Protein AF-A0AAW9R002-F1 (afdb_monomer_lite)

Foldseek 3Di:
DDPDPDPPDDPPDDPVVVVVVVVVDDPVVDDCVPPDDCDPVVVVPDDDPPPPPPDDDDDDDDDPVVLVVLVVVCPPPDSVVVVVVVVVVVVVVVVVVVD

pLDDT: mean 81.01, std 13.45, range [34.88, 96.38]

Secondary structure (DSSP, 8-state):
----------TTS-HHHHHHHHTTS-GGG---TTS----HHHHHH--------SS--------HHHHHHHHHHTTTS-HHHHHHHHHHHHHHHHHHHT-

Structure (mmCIF, N/CA/C/O backbone):
data_AF-A0AAW9R002-F1
#
_entry.id   AF-A0AAW9R002-F1
#
loop_
_atom_site.group_PDB
_atom_site.id
_atom_site.type_symbol
_atom_site.label_atom_id
_atom_site.label_alt_id
_atom_site.label_comp_id
_atom_site.label_asym_id
_atom_site.label_entity_id
_atom_site.label_seq_id
_atom_site.pdbx_PDB_ins_code
_atom_site.Cartn_x
_atom_site.Cartn_y
_atom_site.Cartn_z
_atom_site.occupancy
_atom_site.B_iso_or_equiv
_atom_site.auth_seq_id
_atom_site.auth_comp_id
_atom_site.auth_asym_id
_atom_site.auth_atom_id
_atom_site.pdbx_PDB_model_num
ATOM 1 N N . MET A 1 1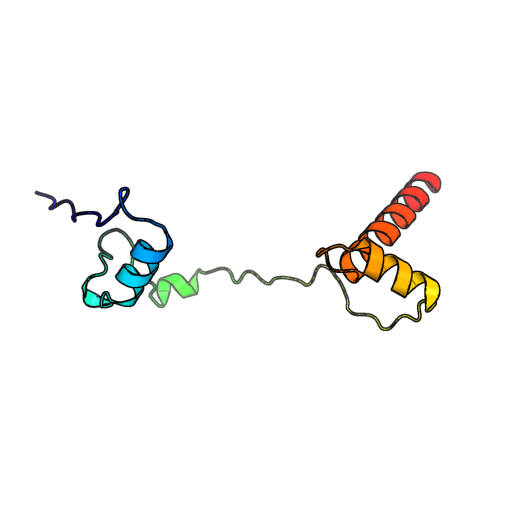 ? -3.542 -20.048 -49.870 1.00 34.88 1 MET A N 1
ATOM 2 C CA . MET A 1 1 ? -2.425 -20.821 -49.294 1.00 34.88 1 MET A CA 1
ATOM 3 C C . MET A 1 1 ? -1.819 -19.918 -48.245 1.00 34.88 1 MET A C 1
ATOM 5 O O . MET A 1 1 ? -1.287 -18.889 -48.623 1.00 34.88 1 MET A O 1
ATOM 9 N N . SER A 1 2 ? -2.048 -20.197 -46.966 1.00 36.31 2 SER A N 1
ATOM 10 C CA . SER A 1 2 ? -1.562 -19.351 -45.873 1.00 36.31 2 SER A CA 1
ATOM 11 C C . SER A 1 2 ? -0.405 -20.096 -45.226 1.00 36.31 2 SER A C 1
ATOM 13 O O . SER A 1 2 ? -0.623 -21.159 -44.646 1.00 36.31 2 SER A O 1
ATOM 15 N N . GLU A 1 3 ? 0.814 -19.598 -45.412 1.00 42.34 3 GLU A N 1
ATOM 16 C CA . GLU A 1 3 ? 2.001 -20.097 -44.721 1.00 42.34 3 GLU A CA 1
ATOM 17 C C . GLU A 1 3 ? 1.822 -19.840 -43.224 1.00 42.34 3 GLU A C 1
ATOM 19 O O . GLU A 1 3 ? 1.788 -18.704 -42.760 1.00 42.34 3 GLU A O 1
ATOM 24 N N . THR A 1 4 ? 1.607 -20.913 -42.469 1.00 45.69 4 THR A N 1
ATOM 25 C CA . THR A 1 4 ? 1.557 -20.875 -41.009 1.00 45.69 4 THR A CA 1
ATOM 26 C C . THR A 1 4 ? 2.976 -20.611 -40.510 1.00 45.69 4 THR A C 1
ATOM 28 O O . THR A 1 4 ? 3.810 -21.513 -40.573 1.00 45.69 4 THR A O 1
ATOM 31 N N . GLY A 1 5 ? 3.255 -19.387 -40.053 1.00 52.09 5 GLY A N 1
ATOM 32 C CA . GLY A 1 5 ? 4.525 -19.024 -39.424 1.00 52.09 5 GLY A CA 1
ATOM 33 C C . GLY A 1 5 ? 4.895 -20.016 -38.319 1.00 52.09 5 GLY A C 1
ATOM 34 O O . GLY A 1 5 ? 4.068 -20.386 -37.476 1.00 52.09 5 GLY A O 1
ATOM 35 N N . GLU A 1 6 ? 6.128 -20.519 -38.358 1.00 53.47 6 GLU A N 1
ATOM 36 C CA . GLU A 1 6 ? 6.650 -21.452 -37.364 1.00 53.47 6 GLU A CA 1
ATOM 37 C C . GLU A 1 6 ? 6.708 -20.764 -35.996 1.00 53.47 6 GLU A C 1
ATOM 39 O O . GLU A 1 6 ? 7.663 -20.053 -35.690 1.00 53.47 6 GLU A O 1
ATOM 44 N N . ARG A 1 7 ? 5.713 -20.991 -35.130 1.00 58.28 7 ARG A N 1
ATOM 45 C CA . ARG A 1 7 ? 5.781 -20.525 -33.737 1.00 58.28 7 ARG A CA 1
ATOM 46 C C . ARG A 1 7 ? 7.005 -21.147 -33.059 1.00 58.28 7 ARG A C 1
ATOM 48 O O . ARG A 1 7 ? 6.980 -22.325 -32.698 1.00 58.28 7 ARG A O 1
ATOM 55 N N . LYS A 1 8 ? 8.065 -20.359 -32.850 1.00 62.91 8 LYS A N 1
ATOM 56 C CA . LYS A 1 8 ? 9.309 -20.754 -32.161 1.00 62.91 8 LYS A CA 1
ATOM 57 C C . LYS A 1 8 ? 9.105 -20.832 -30.643 1.00 62.91 8 LYS A C 1
ATOM 59 O O . LYS A 1 8 ? 9.767 -20.157 -29.861 1.00 62.91 8 LYS A O 1
ATOM 64 N N . PHE A 1 9 ? 8.153 -21.654 -30.210 1.00 64.56 9 PHE A N 1
ATOM 65 C CA . PHE A 1 9 ? 7.998 -22.013 -28.807 1.00 64.56 9 PHE A CA 1
ATOM 66 C C . PHE A 1 9 ? 8.943 -23.176 -28.491 1.00 64.56 9 PHE A C 1
ATOM 68 O O . PHE A 1 9 ? 8.909 -24.193 -29.177 1.00 64.56 9 PHE A O 1
ATOM 75 N N . PHE A 1 10 ? 9.782 -23.028 -27.462 1.00 72.19 10 PHE A N 1
ATOM 76 C CA . PHE A 1 10 ? 10.790 -24.022 -27.072 1.00 72.19 10 PHE A CA 1
ATOM 77 C C . PHE A 1 10 ? 10.404 -24.713 -25.752 1.00 72.19 10 PHE A C 1
ATOM 79 O O . PHE A 1 10 ? 10.923 -24.341 -24.698 1.00 72.19 10 PHE A O 1
ATOM 86 N N . PRO A 1 11 ? 9.437 -25.6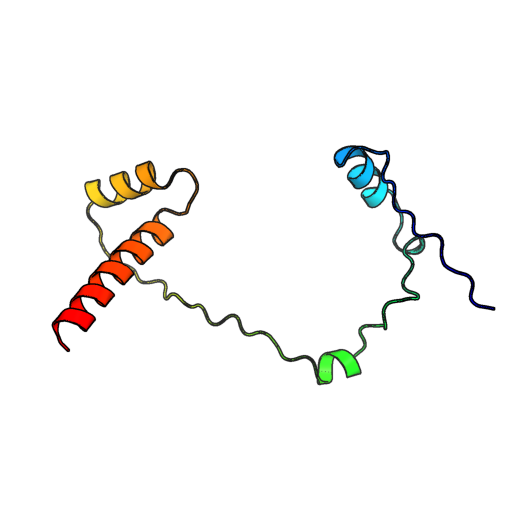48 -25.758 1.00 74.12 11 PRO A N 1
ATOM 87 C CA . PRO A 1 11 ? 8.870 -26.248 -24.548 1.00 74.12 11 PRO A CA 1
ATOM 88 C C . PRO A 1 11 ? 9.854 -27.118 -23.751 1.00 74.12 11 PRO A C 1
ATOM 90 O O . PRO A 1 11 ? 9.587 -27.391 -22.584 1.00 74.12 11 PRO A O 1
ATOM 93 N N . ASP A 1 12 ? 10.968 -27.516 -24.355 1.00 83.25 12 ASP A N 1
ATOM 94 C CA . ASP A 1 12 ? 11.998 -28.417 -23.837 1.00 83.25 12 ASP A CA 1
ATOM 95 C C . ASP A 1 12 ? 13.158 -27.710 -23.107 1.00 83.25 12 ASP A C 1
ATOM 97 O O . ASP A 1 12 ? 13.894 -28.360 -22.371 1.00 83.25 12 ASP A O 1
ATOM 101 N N . MET A 1 13 ? 13.300 -26.387 -23.244 1.00 82.75 13 MET A N 1
ATOM 102 C CA . MET A 1 13 ? 14.345 -25.606 -22.559 1.00 82.75 13 MET A CA 1
ATOM 103 C C . MET A 1 13 ? 13.910 -25.093 -21.179 1.00 82.75 13 MET A C 1
ATOM 105 O O . MET A 1 13 ? 12.720 -24.838 -20.954 1.00 82.75 13 MET A O 1
ATOM 109 N N . SER A 1 14 ?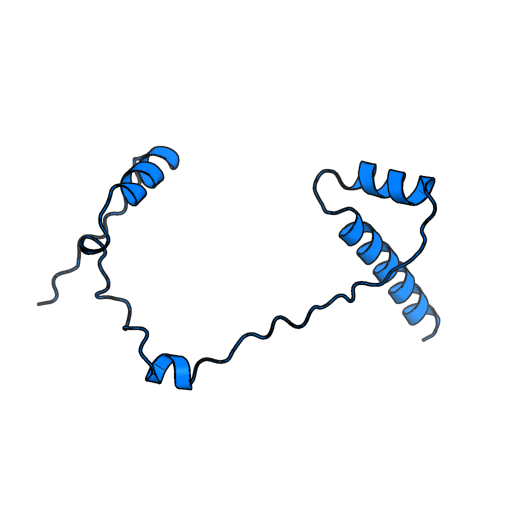 14.869 -24.856 -20.276 1.00 87.19 14 SER A N 1
ATOM 110 C CA . SER A 1 14 ? 14.616 -24.157 -19.005 1.00 87.19 14 SER A CA 1
ATOM 111 C C . SER A 1 14 ? 14.242 -22.681 -19.228 1.00 87.19 14 SER A C 1
ATOM 113 O O . SER A 1 14 ? 14.491 -22.116 -20.295 1.00 87.19 14 SER A O 1
ATOM 115 N N . LEU A 1 15 ? 13.617 -22.035 -18.234 1.00 84.81 15 LEU A N 1
ATOM 116 C CA . LEU A 1 15 ? 13.183 -20.634 -18.352 1.00 84.81 15 LEU A CA 1
ATOM 117 C C . LEU A 1 15 ? 14.366 -19.685 -18.619 1.00 84.81 15 LEU A C 1
ATOM 119 O O . LEU A 1 15 ? 14.257 -18.803 -19.471 1.00 84.81 15 LEU A O 1
ATOM 123 N N . ASP A 1 16 ? 15.499 -19.916 -17.953 1.00 87.69 16 ASP A N 1
ATOM 124 C CA . ASP A 1 16 ? 16.709 -19.097 -18.084 1.00 87.69 16 ASP A CA 1
ATOM 125 C C . ASP A 1 16 ? 17.330 -19.218 -19.483 1.00 87.69 16 ASP A C 1
ATOM 127 O O . ASP A 1 16 ? 17.723 -18.222 -20.097 1.00 87.69 16 ASP A O 1
ATOM 131 N N . GLU A 1 17 ? 17.367 -20.434 -20.034 1.00 85.81 17 GLU A N 1
ATOM 132 C CA . GLU A 1 17 ? 17.855 -20.688 -21.393 1.00 85.81 17 GLU A CA 1
ATOM 133 C C . GLU A 1 17 ? 16.944 -20.056 -22.448 1.00 85.81 17 GLU A C 1
ATOM 135 O O . GLU A 1 17 ? 17.437 -19.445 -23.401 1.00 85.81 17 GLU A O 1
ATOM 140 N N . ARG A 1 18 ? 15.618 -20.127 -22.256 1.00 85.75 18 ARG A N 1
ATOM 141 C CA . ARG A 1 18 ? 14.652 -19.433 -23.123 1.00 85.75 18 ARG A CA 1
ATOM 142 C C . ARG A 1 18 ? 14.877 -17.927 -23.088 1.00 85.75 18 ARG A C 1
ATOM 144 O O . ARG A 1 18 ? 14.948 -17.314 -24.147 1.00 85.75 18 ARG A O 1
ATOM 151 N N . GLN A 1 19 ? 15.021 -17.338 -21.900 1.00 85.25 19 GLN A N 1
ATOM 152 C CA . GLN A 1 19 ? 15.232 -15.898 -21.752 1.00 85.25 19 GLN A CA 1
ATOM 153 C C . GLN A 1 19 ? 16.526 -15.447 -22.436 1.00 85.25 19 GLN A C 1
ATOM 155 O O . GLN A 1 19 ? 16.517 -14.469 -23.181 1.00 85.25 19 GLN A O 1
ATOM 160 N N . LYS A 1 20 ? 17.626 -16.183 -22.245 1.00 87.00 20 LYS A N 1
ATOM 161 C CA . LYS A 1 20 ? 18.904 -15.890 -22.905 1.00 87.00 20 LYS A CA 1
ATOM 162 C C . LYS A 1 20 ? 18.796 -15.960 -24.429 1.00 87.00 20 LYS A C 1
ATOM 164 O O . LYS A 1 20 ? 19.419 -15.156 -25.113 1.00 87.00 20 LYS A O 1
ATOM 169 N N . LYS A 1 21 ? 18.002 -16.898 -24.953 1.00 83.75 21 LYS A N 1
ATOM 170 C CA . LYS A 1 21 ? 17.757 -17.031 -26.391 1.00 83.75 21 LYS A CA 1
ATOM 171 C C . LYS A 1 21 ? 16.909 -15.885 -26.944 1.00 83.75 21 LYS A C 1
ATOM 173 O O . LYS A 1 21 ? 17.287 -15.323 -27.960 1.00 83.75 21 LYS A O 1
ATOM 178 N N . PHE A 1 22 ? 15.831 -15.503 -26.257 1.00 82.94 22 PHE A N 1
ATOM 179 C CA . PHE A 1 22 ? 15.009 -14.348 -26.642 1.00 82.94 22 PHE A CA 1
ATOM 180 C C . PHE A 1 22 ? 15.812 -13.045 -26.665 1.00 82.94 22 PHE A C 1
ATOM 182 O O . PHE A 1 22 ? 15.666 -12.262 -27.588 1.00 82.94 22 PHE A O 1
ATOM 189 N N . LEU A 1 23 ? 16.698 -12.833 -25.688 1.00 84.44 23 LEU A N 1
ATOM 190 C CA . LEU A 1 23 ? 17.562 -11.646 -25.637 1.00 84.44 23 LEU A CA 1
ATOM 191 C C . LEU A 1 23 ? 18.626 -11.601 -26.746 1.00 84.44 23 LEU A C 1
ATOM 193 O O . LEU A 1 23 ? 19.214 -10.548 -26.969 1.00 84.44 23 LEU A O 1
ATOM 197 N N . ALA A 1 24 ? 18.924 -12.739 -27.374 1.00 86.12 24 ALA A N 1
ATOM 198 C CA . ALA A 1 24 ? 19.918 -12.849 -28.438 1.00 86.12 24 ALA A CA 1
ATOM 199 C C . ALA A 1 24 ? 19.306 -12.819 -29.849 1.00 86.12 24 ALA A C 1
ATOM 201 O O . ALA A 1 24 ? 20.059 -12.693 -30.812 1.00 86.12 24 ALA A O 1
ATOM 202 N N . MET A 1 25 ? 17.982 -12.966 -29.967 1.00 81.69 25 MET A N 1
ATOM 203 C CA . MET A 1 25 ? 17.253 -12.816 -31.230 1.00 81.69 25 MET A CA 1
ATOM 204 C C . MET A 1 25 ? 17.139 -11.338 -31.599 1.00 81.69 25 MET A C 1
ATOM 206 O O . MET A 1 25 ? 17.073 -10.481 -30.715 1.00 81.69 25 MET A O 1
ATOM 210 N N . SER A 1 26 ? 17.125 -11.046 -32.897 1.00 81.44 26 SER A N 1
ATOM 211 C CA . SER A 1 26 ? 16.900 -9.687 -33.388 1.00 81.44 26 SER A CA 1
ATOM 212 C C . SER A 1 26 ? 15.408 -9.412 -33.594 1.00 81.44 26 SER A C 1
ATOM 214 O O . SER A 1 26 ? 14.604 -10.336 -33.735 1.00 81.44 26 SER A O 1
ATOM 216 N N . ASP A 1 27 ? 15.020 -8.135 -33.605 1.00 76.56 27 ASP A N 1
ATOM 217 C CA . ASP A 1 27 ? 13.613 -7.744 -33.760 1.00 76.56 27 ASP A CA 1
ATOM 218 C C . ASP A 1 27 ? 13.034 -8.213 -35.110 1.00 76.56 27 ASP A C 1
ATOM 220 O O . ASP A 1 27 ? 11.848 -8.523 -35.198 1.00 76.56 27 ASP A O 1
ATOM 224 N N . GLU A 1 28 ? 13.865 -8.348 -36.150 1.00 79.81 28 GLU A N 1
ATOM 225 C CA . GLU A 1 28 ? 13.459 -8.825 -37.479 1.00 79.81 28 GLU A CA 1
ATOM 226 C C . GLU A 1 28 ? 13.050 -10.306 -37.506 1.00 79.81 28 GLU A C 1
ATOM 228 O O . GLU A 1 28 ? 12.346 -10.729 -38.421 1.00 79.81 28 GLU A O 1
ATOM 233 N N . GLU A 1 29 ? 13.472 -11.099 -36.517 1.00 79.44 29 GLU A N 1
ATOM 234 C CA . GLU A 1 29 ? 13.062 -12.501 -36.370 1.00 79.44 29 GLU A CA 1
ATOM 235 C C . GLU A 1 29 ? 11.680 -12.640 -35.700 1.00 79.44 29 GLU A C 1
ATOM 237 O O . GLU A 1 29 ? 11.150 -13.751 -35.595 1.00 79.44 29 GLU A O 1
ATOM 242 N N . SER A 1 30 ? 11.083 -11.530 -35.249 1.00 79.75 30 SER A N 1
ATOM 243 C CA . SER A 1 30 ? 9.755 -11.512 -34.634 1.00 79.75 30 SER A CA 1
ATOM 244 C C . SER A 1 30 ? 8.650 -11.540 -35.692 1.00 79.75 30 SER A C 1
ATOM 246 O O . SER A 1 30 ? 8.572 -10.687 -36.575 1.00 79.75 30 SER A O 1
ATOM 248 N N . ASP A 1 31 ? 7.760 -12.523 -35.584 1.00 82.31 31 ASP A N 1
ATOM 249 C CA . ASP A 1 31 ? 6.565 -12.628 -36.420 1.00 82.31 31 ASP A CA 1
ATOM 250 C C . ASP A 1 31 ? 5.461 -11.704 -35.882 1.00 82.31 31 ASP A C 1
ATOM 252 O O . ASP A 1 31 ? 4.988 -11.885 -34.761 1.00 82.31 31 ASP A O 1
ATOM 256 N N . TYR A 1 32 ? 5.063 -10.716 -36.688 1.00 79.12 32 TYR A N 1
ATOM 257 C CA . TYR A 1 32 ? 3.967 -9.781 -36.398 1.00 79.12 32 TYR A CA 1
ATOM 258 C C . TYR A 1 32 ? 2.736 -10.020 -37.285 1.00 79.12 32 TYR A C 1
ATOM 260 O O . TYR A 1 32 ? 1.829 -9.191 -37.319 1.00 79.12 32 TYR A O 1
ATOM 268 N N . SER A 1 33 ? 2.694 -11.118 -38.049 1.00 84.00 33 SER A N 1
ATOM 269 C CA . SER A 1 33 ? 1.631 -11.372 -39.032 1.00 84.00 33 SER A CA 1
ATOM 270 C C . SER A 1 33 ? 0.229 -11.502 -38.421 1.00 84.00 33 SER A C 1
ATOM 272 O O . SER A 1 33 ? -0.768 -11.289 -39.113 1.00 84.00 33 SER A O 1
ATOM 274 N N . ASP A 1 34 ? 0.140 -11.821 -37.131 1.00 83.75 34 ASP A N 1
ATOM 275 C CA . ASP A 1 34 ? -1.097 -11.988 -36.372 1.00 83.75 34 ASP A CA 1
ATOM 276 C C . ASP A 1 34 ? -1.523 -10.741 -35.577 1.00 83.75 34 ASP A C 1
ATOM 278 O O . ASP A 1 34 ? -2.636 -10.713 -35.042 1.00 83.75 34 ASP A O 1
ATOM 282 N N . ILE A 1 35 ? -0.685 -9.700 -35.512 1.00 82.88 35 ILE A N 1
ATOM 283 C CA . ILE A 1 35 ? -0.933 -8.499 -34.707 1.00 82.88 35 ILE A CA 1
ATOM 284 C C . ILE A 1 35 ? -1.020 -7.268 -35.625 1.00 82.88 35 ILE A C 1
ATOM 286 O O . ILE A 1 35 ? -0.071 -6.965 -36.346 1.00 82.88 35 ILE A O 1
ATOM 290 N N . PRO A 1 36 ? -2.131 -6.507 -35.604 1.00 82.12 36 PRO A N 1
ATOM 291 C CA . PRO A 1 36 ? -2.240 -5.287 -36.397 1.00 82.12 36 PRO A CA 1
ATOM 292 C C . PRO A 1 36 ? -1.248 -4.207 -35.917 1.00 82.12 36 PRO A C 1
ATOM 294 O O . PRO A 1 36 ? -0.982 -4.112 -34.714 1.00 82.12 36 PRO A O 1
ATOM 297 N N . PRO A 1 37 ? -0.726 -3.357 -36.823 1.00 81.88 37 PRO A N 1
ATOM 298 C CA . PRO A 1 37 ? 0.180 -2.271 -36.459 1.00 81.88 37 PRO A CA 1
ATOM 299 C C . PRO A 1 37 ? -0.510 -1.244 -35.548 1.00 81.88 37 PRO A C 1
ATOM 301 O O . PRO A 1 37 ? -1.690 -0.937 -35.707 1.00 81.88 37 PRO A O 1
ATOM 304 N N . LEU A 1 38 ? 0.245 -0.696 -34.593 1.00 86.62 38 LEU A N 1
ATOM 305 C CA . LEU A 1 38 ? -0.219 0.350 -33.677 1.00 86.62 38 LEU A CA 1
ATOM 306 C C . LEU A 1 38 ? -0.011 1.731 -34.314 1.00 86.62 38 LEU A C 1
ATOM 308 O O . LEU A 1 38 ? 0.998 2.387 -34.062 1.00 86.62 38 LEU A O 1
ATOM 312 N N . ASP A 1 39 ? -0.942 2.144 -35.170 1.00 86.38 39 ASP A N 1
ATOM 313 C CA . ASP A 1 39 ? -0.902 3.424 -35.884 1.00 86.38 39 ASP A CA 1
ATOM 314 C C . ASP A 1 39 ? -1.644 4.564 -35.152 1.00 86.38 39 ASP A C 1
ATOM 316 O O . ASP A 1 39 ? -2.225 4.394 -34.076 1.00 86.38 39 ASP A O 1
ATOM 320 N N . ASP A 1 40 ? -1.624 5.766 -35.729 1.00 84.06 40 ASP A N 1
ATOM 321 C CA . ASP A 1 40 ? -2.275 6.942 -35.137 1.00 84.06 40 ASP A CA 1
ATOM 322 C C . ASP A 1 40 ? -3.802 6.767 -34.991 1.00 84.06 40 ASP A C 1
ATOM 324 O O . ASP A 1 40 ? -4.405 7.277 -34.042 1.00 84.06 40 ASP A O 1
ATOM 328 N N . GLU A 1 41 ? -4.442 6.017 -35.897 1.00 84.69 41 GLU A N 1
ATOM 329 C CA . GLU A 1 41 ? -5.875 5.690 -35.842 1.00 84.69 41 GLU A CA 1
ATOM 330 C C . GLU A 1 41 ? -6.200 4.761 -34.658 1.00 84.69 41 GLU A C 1
ATOM 332 O O . GLU A 1 41 ? -7.220 4.959 -33.982 1.00 84.69 41 GLU A O 1
ATOM 337 N N . PHE A 1 42 ? -5.313 3.811 -34.332 1.00 83.44 42 PHE A N 1
ATOM 338 C CA . PHE A 1 42 ? -5.402 3.005 -33.113 1.00 83.44 42 PHE A CA 1
ATOM 339 C C . PHE A 1 42 ? -5.387 3.894 -31.861 1.00 83.44 42 PHE A C 1
ATOM 341 O O . PHE A 1 42 ? -6.263 3.777 -30.994 1.00 83.44 42 PHE A O 1
ATOM 348 N N . PHE A 1 43 ? -4.440 4.834 -31.772 1.00 82.62 43 PHE A N 1
ATOM 349 C CA . PHE A 1 43 ? -4.311 5.708 -30.601 1.00 82.62 43 PHE A CA 1
ATOM 350 C C . PHE A 1 43 ? -5.427 6.755 -30.487 1.00 82.62 43 PHE A C 1
ATOM 352 O O . PHE A 1 43 ? -5.782 7.141 -29.372 1.00 82.62 43 PHE A O 1
ATOM 359 N N . LYS A 1 44 ? -6.049 7.162 -31.598 1.00 85.06 44 LYS A N 1
ATOM 360 C CA . LYS A 1 44 ? -7.181 8.107 -31.622 1.00 85.06 44 LYS A CA 1
ATOM 361 C C . LYS A 1 44 ? -8.396 7.614 -30.833 1.00 85.06 44 LYS A C 1
ATOM 363 O O . LYS A 1 44 ? -9.104 8.416 -30.225 1.00 85.06 44 LYS A O 1
ATOM 368 N N . ASN A 1 45 ? -8.627 6.302 -30.825 1.00 81.12 45 ASN A N 1
ATOM 369 C CA . ASN A 1 45 ? -9.735 5.666 -30.106 1.00 81.12 45 ASN A CA 1
ATOM 370 C C . ASN A 1 45 ? -9.298 5.000 -28.791 1.00 81.12 45 ASN A C 1
ATOM 372 O O . ASN A 1 45 ? -10.141 4.508 -28.031 1.00 81.12 45 ASN A O 1
ATOM 376 N N . ALA A 1 46 ? -7.994 4.981 -28.503 1.00 78.06 46 ALA A N 1
ATOM 377 C CA . ALA A 1 46 ? -7.463 4.393 -27.287 1.00 78.06 46 ALA A CA 1
ATOM 378 C C . ALA A 1 46 ? -7.951 5.179 -26.064 1.00 78.06 46 ALA A C 1
ATOM 380 O O . ALA A 1 46 ? -7.743 6.385 -25.929 1.00 78.06 46 ALA A O 1
ATOM 381 N N . ARG A 1 47 ? -8.607 4.484 -25.129 1.00 75.44 47 ARG A N 1
ATOM 382 C CA . ARG A 1 47 ? -9.029 5.093 -23.865 1.00 75.44 47 ARG A CA 1
ATOM 383 C C . ARG A 1 47 ? -7.855 5.079 -22.889 1.00 75.44 47 ARG A C 1
ATOM 385 O O . ARG A 1 47 ? -7.460 3.993 -22.459 1.00 75.44 47 ARG A O 1
ATOM 392 N N . PRO A 1 48 ? -7.317 6.241 -22.478 1.00 69.94 48 PRO A N 1
ATOM 393 C CA . PRO A 1 48 ? -6.271 6.268 -21.474 1.00 69.94 48 PRO A CA 1
ATOM 394 C C . PRO A 1 48 ? -6.832 5.734 -20.156 1.00 69.94 48 PRO A C 1
ATOM 396 O O . PRO A 1 48 ? -7.762 6.299 -19.573 1.00 69.94 48 PRO A O 1
ATOM 399 N N . VAL A 1 49 ? -6.249 4.645 -19.661 1.00 73.81 49 VAL A N 1
ATOM 400 C CA . VAL A 1 49 ? -6.541 4.144 -18.319 1.00 73.81 49 VAL A CA 1
ATOM 401 C C . VAL A 1 49 ? -5.874 5.092 -17.326 1.00 73.81 49 VAL A C 1
ATOM 403 O O . VAL A 1 49 ? -4.723 4.905 -16.933 1.00 73.81 49 VAL A O 1
ATOM 406 N N . LYS A 1 50 ? -6.592 6.138 -16.905 1.00 60.81 50 LYS A N 1
ATOM 407 C CA . LYS A 1 50 ? -6.189 6.917 -15.732 1.00 60.81 50 LYS A CA 1
ATOM 408 C C . LYS A 1 50 ? -6.265 5.992 -14.524 1.00 60.81 50 LYS A C 1
ATOM 410 O O . LYS A 1 50 ? -7.347 5.686 -14.028 1.00 60.81 50 LYS A O 1
ATOM 415 N N . ARG A 1 51 ? -5.109 5.543 -14.034 1.00 56.88 51 ARG A N 1
ATOM 416 C CA . ARG A 1 51 ? -5.011 4.975 -12.689 1.00 56.88 51 ARG A CA 1
ATOM 417 C C . ARG A 1 51 ? -5.256 6.112 -11.704 1.00 56.88 51 ARG A C 1
ATOM 419 O O . ARG A 1 51 ? -4.317 6.776 -11.285 1.00 56.88 51 ARG A O 1
ATOM 426 N N . THR A 1 52 ? -6.516 6.365 -11.362 1.00 59.06 52 THR A N 1
ATOM 427 C CA . THR A 1 52 ? -6.829 7.220 -10.217 1.00 59.06 52 THR A CA 1
ATOM 428 C C . THR A 1 52 ? -6.184 6.575 -8.990 1.00 59.06 52 THR A C 1
ATOM 430 O O . THR A 1 52 ? -6.467 5.399 -8.723 1.00 59.06 52 THR A O 1
ATOM 433 N N . PRO A 1 53 ? -5.296 7.275 -8.260 1.00 58.94 53 PRO A N 1
ATOM 434 C CA . PRO A 1 53 ? -4.746 6.742 -7.027 1.00 58.94 53 PRO A CA 1
ATOM 435 C C . PRO A 1 53 ? -5.916 6.439 -6.092 1.00 58.94 53 PRO A C 1
ATOM 437 O O . PRO A 1 53 ? -6.659 7.332 -5.703 1.00 58.94 53 PRO A O 1
ATOM 440 N N . ARG A 1 54 ? -6.121 5.166 -5.741 1.00 72.88 54 ARG A N 1
ATOM 441 C CA . ARG A 1 54 ? -7.174 4.761 -4.788 1.00 72.88 54 ARG A CA 1
ATOM 442 C C . ARG A 1 54 ? -6.824 5.128 -3.338 1.00 72.88 54 ARG A C 1
ATOM 444 O O . ARG A 1 54 ? -7.534 4.727 -2.419 1.00 72.88 54 ARG A O 1
ATOM 451 N N . THR A 1 55 ? -5.692 5.792 -3.138 1.00 75.81 55 THR A N 1
ATOM 452 C CA . THR A 1 55 ? -5.082 6.107 -1.850 1.00 75.81 55 THR A CA 1
ATOM 453 C C . THR A 1 55 ? -4.412 7.468 -1.950 1.00 75.81 55 THR A C 1
ATOM 455 O O . THR A 1 55 ? -3.655 7.704 -2.893 1.00 75.81 55 THR A O 1
ATOM 458 N N . GLU A 1 56 ? -4.651 8.324 -0.966 1.00 83.38 56 GLU A N 1
ATOM 459 C CA . GLU A 1 56 ? -3.985 9.618 -0.838 1.00 83.38 56 GLU A CA 1
ATOM 460 C C . GLU A 1 56 ? -2.769 9.496 0.086 1.00 83.38 56 GLU A C 1
ATOM 462 O O . GLU A 1 56 ? -2.815 8.806 1.108 1.00 83.38 56 GLU A O 1
ATOM 467 N N . GLN A 1 57 ? -1.662 10.147 -0.280 1.00 84.38 57 GLN A N 1
ATOM 468 C CA . GLN A 1 57 ? -0.469 10.203 0.559 1.00 84.38 57 GLN A CA 1
ATOM 469 C C . GLN A 1 57 ? -0.608 11.359 1.547 1.00 84.38 57 GLN A C 1
ATOM 471 O O . GLN A 1 57 ? -0.415 12.519 1.194 1.00 84.38 57 GLN A O 1
ATOM 476 N N . ILE A 1 58 ? -0.919 11.025 2.795 1.00 87.06 58 ILE A N 1
ATOM 477 C CA . ILE A 1 58 ? -1.029 11.991 3.889 1.00 87.06 58 ILE A CA 1
ATOM 478 C C . ILE A 1 58 ? 0.123 11.821 4.884 1.00 87.06 58 ILE A C 1
ATOM 480 O O . ILE A 1 58 ? 0.597 10.711 5.133 1.00 87.06 58 ILE A O 1
ATOM 484 N N . GLY A 1 59 ? 0.582 12.931 5.464 1.00 88.94 59 GLY A N 1
ATOM 485 C CA . GLY A 1 59 ? 1.558 12.924 6.551 1.00 88.94 59 GLY A CA 1
ATOM 486 C C . GLY A 1 59 ? 0.860 12.767 7.899 1.00 88.94 59 GLY A C 1
ATOM 487 O O . GLY A 1 59 ? 0.347 13.744 8.434 1.00 88.94 59 GLY A O 1
ATOM 488 N N . ILE A 1 60 ? 0.845 11.555 8.455 1.00 90.06 60 ILE A N 1
ATOM 489 C CA . ILE A 1 60 ? 0.314 11.274 9.79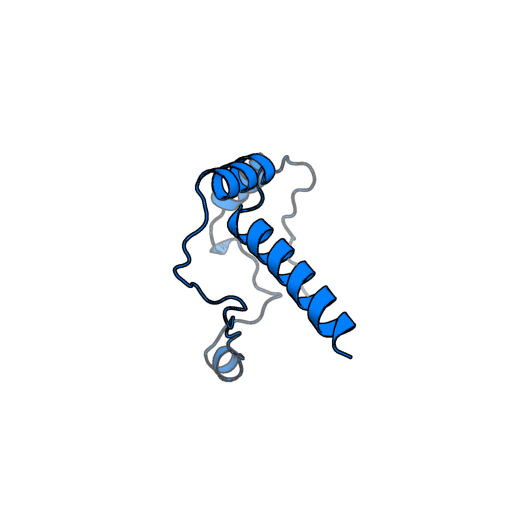9 1.00 90.06 60 ILE A CA 1
ATOM 490 C C . ILE A 1 60 ? 1.441 10.881 10.753 1.00 90.06 60 ILE A C 1
ATOM 492 O O . ILE A 1 60 ? 2.414 10.244 10.348 1.00 90.06 60 ILE A O 1
ATOM 496 N N . ARG A 1 61 ? 1.310 11.250 12.031 1.00 92.31 61 ARG A N 1
ATOM 497 C CA . ARG A 1 61 ? 2.203 10.765 13.089 1.00 92.31 61 ARG A CA 1
ATOM 498 C C . ARG A 1 61 ? 1.633 9.473 13.661 1.00 92.31 61 ARG A C 1
ATOM 500 O O . ARG A 1 61 ? 0.461 9.424 14.013 1.00 92.31 61 ARG A O 1
ATOM 507 N N . ILE A 1 62 ? 2.471 8.447 13.732 1.00 92.62 62 ILE A N 1
ATOM 508 C CA . ILE A 1 62 ? 2.161 7.146 14.325 1.00 92.62 62 ILE A CA 1
ATOM 509 C C . ILE A 1 62 ? 3.246 6.872 15.363 1.00 92.62 62 ILE A C 1
ATOM 511 O O . ILE A 1 62 ? 4.417 7.156 15.097 1.00 92.62 62 ILE A O 1
ATOM 515 N N . ASP A 1 63 ? 2.866 6.324 16.515 1.00 96.31 63 ASP A N 1
ATOM 516 C CA . ASP A 1 63 ? 3.817 5.931 17.552 1.00 96.31 63 ASP A CA 1
ATOM 517 C C . ASP A 1 63 ? 4.887 4.971 17.030 1.00 96.31 63 ASP A C 1
ATOM 519 O O . ASP A 1 63 ? 4.618 4.054 16.244 1.00 96.31 63 ASP A O 1
ATOM 523 N N . THR A 1 64 ? 6.112 5.161 17.524 1.00 95.81 64 THR A N 1
ATOM 524 C CA . THR A 1 64 ? 7.284 4.379 17.116 1.00 95.81 64 THR A CA 1
ATOM 525 C C . THR A 1 64 ? 7.079 2.882 17.355 1.00 95.81 64 THR A C 1
ATOM 527 O O . THR A 1 64 ? 7.418 2.061 16.507 1.00 95.81 64 THR A O 1
ATOM 530 N N . GLU A 1 65 ? 6.474 2.498 18.477 1.00 96.38 65 GLU A N 1
ATOM 531 C CA . GLU A 1 65 ? 6.225 1.085 18.780 1.00 96.38 65 GLU A CA 1
ATOM 532 C C . GLU A 1 65 ? 5.237 0.449 17.792 1.00 96.38 65 GLU A C 1
ATOM 534 O O . GLU A 1 65 ? 5.454 -0.668 17.308 1.00 96.38 65 GLU A O 1
ATOM 539 N N . VAL A 1 66 ? 4.188 1.190 17.433 1.00 94.88 66 VAL A N 1
ATOM 540 C CA . VAL A 1 66 ? 3.150 0.739 16.504 1.00 94.88 66 VAL A CA 1
ATOM 541 C C . VAL A 1 66 ? 3.739 0.550 15.109 1.00 94.88 66 VAL A C 1
ATOM 543 O O . VAL A 1 66 ? 3.553 -0.506 14.499 1.00 94.88 66 VAL A O 1
ATOM 546 N N . ILE A 1 67 ? 4.499 1.526 14.600 1.00 93.38 67 ILE A N 1
ATOM 547 C CA . ILE A 1 67 ? 5.096 1.413 13.263 1.00 93.38 67 ILE A CA 1
ATOM 548 C C . ILE A 1 67 ? 6.107 0.263 13.188 1.00 93.38 67 ILE A C 1
ATOM 550 O O . ILE A 1 67 ? 6.122 -0.477 12.202 1.00 93.38 67 ILE A O 1
ATOM 554 N N . GLU A 1 68 ? 6.901 0.051 14.239 1.00 94.69 68 GLU A N 1
ATOM 555 C CA . GLU A 1 68 ? 7.846 -1.064 14.313 1.00 94.69 68 GLU A CA 1
ATOM 556 C C . GLU A 1 68 ? 7.134 -2.420 14.365 1.00 94.69 68 GLU A C 1
ATOM 558 O O . GLU A 1 68 ? 7.564 -3.377 13.715 1.00 94.69 68 GLU A O 1
ATOM 563 N N . TRP A 1 69 ? 5.997 -2.509 15.058 1.00 94.81 69 TRP A N 1
ATOM 564 C CA . TRP A 1 69 ? 5.162 -3.706 15.027 1.00 94.81 69 TRP A CA 1
ATOM 565 C C . TRP A 1 69 ? 4.675 -4.022 13.605 1.00 94.81 69 TRP A C 1
ATOM 567 O O . TRP A 1 69 ? 4.847 -5.152 13.136 1.00 94.81 69 TRP A O 1
ATOM 577 N N . PHE A 1 70 ? 4.147 -3.030 12.876 1.00 94.25 70 PHE A N 1
ATOM 578 C CA . PHE A 1 70 ? 3.675 -3.220 11.498 1.00 94.25 70 PHE A CA 1
ATOM 579 C C . PHE A 1 70 ? 4.808 -3.605 10.540 1.00 94.25 70 PHE A C 1
ATOM 581 O O . PHE A 1 70 ? 4.622 -4.504 9.716 1.00 94.25 70 PHE A O 1
ATOM 588 N N . LYS A 1 71 ? 5.992 -2.990 10.668 1.00 92.50 71 LYS A N 1
ATOM 589 C CA . LYS A 1 71 ? 7.184 -3.348 9.880 1.00 92.50 71 LYS A CA 1
ATOM 590 C C . LYS A 1 71 ? 7.593 -4.805 10.089 1.00 92.50 71 LYS A C 1
ATOM 592 O O . LYS A 1 71 ? 7.791 -5.525 9.112 1.00 92.50 71 LYS A O 1
ATOM 597 N N . ARG A 1 72 ? 7.653 -5.273 11.341 1.00 93.19 72 ARG A N 1
ATOM 598 C CA . ARG A 1 72 ? 7.970 -6.680 11.653 1.00 93.19 72 ARG A CA 1
ATOM 599 C C . ARG A 1 72 ? 6.893 -7.641 11.144 1.00 93.19 72 ARG A C 1
ATOM 601 O O . ARG A 1 72 ? 7.203 -8.727 10.654 1.00 93.19 72 ARG A O 1
ATOM 608 N N . ARG A 1 73 ? 5.619 -7.252 11.242 1.00 92.31 73 ARG A N 1
ATOM 609 C CA . ARG A 1 73 ? 4.466 -8.077 10.844 1.00 92.31 73 ARG A CA 1
ATOM 610 C C . ARG A 1 73 ? 4.337 -8.250 9.328 1.00 92.31 73 ARG A C 1
ATOM 612 O O . ARG A 1 73 ? 3.793 -9.266 8.889 1.00 92.31 73 ARG A O 1
ATOM 619 N N . ALA A 1 74 ? 4.821 -7.278 8.561 1.00 88.06 74 ALA A N 1
ATOM 620 C CA . ALA A 1 74 ? 4.623 -7.142 7.123 1.00 88.06 74 ALA A CA 1
ATOM 621 C C . ALA A 1 74 ? 5.225 -8.281 6.270 1.00 88.06 74 ALA A C 1
ATOM 623 O O . ALA A 1 74 ? 4.648 -8.607 5.236 1.00 88.06 74 ALA A O 1
ATOM 624 N N . ARG A 1 75 ? 6.335 -8.917 6.690 1.00 81.94 75 ARG A N 1
ATOM 625 C CA . ARG A 1 75 ? 6.976 -10.092 6.035 1.00 81.94 75 ARG A CA 1
ATOM 626 C C . ARG A 1 75 ? 7.043 -10.042 4.486 1.00 81.94 75 ARG A C 1
ATOM 628 O O . ARG A 1 75 ? 6.926 -11.075 3.837 1.00 81.94 75 ARG A O 1
ATOM 635 N N . GLY A 1 76 ? 7.193 -8.856 3.887 1.00 70.94 76 GLY A N 1
ATOM 636 C CA . GLY A 1 76 ? 7.254 -8.656 2.426 1.00 70.94 76 GLY A CA 1
ATOM 637 C C . GLY A 1 76 ? 6.031 -7.971 1.796 1.00 70.94 76 GLY A C 1
ATOM 638 O O . GLY A 1 76 ? 6.132 -7.429 0.700 1.00 70.94 76 GLY A O 1
ATOM 639 N N . ARG A 1 77 ? 4.893 -7.897 2.496 1.00 72.25 77 ARG A N 1
ATOM 640 C CA . ARG A 1 77 ? 3.784 -6.988 2.158 1.00 72.25 77 ARG A CA 1
ATOM 641 C C . ARG A 1 77 ? 4.125 -5.610 2.732 1.00 72.25 77 ARG A C 1
ATOM 643 O O . ARG A 1 77 ? 4.536 -5.535 3.881 1.00 72.25 77 ARG A O 1
ATOM 650 N N . GLY A 1 78 ? 4.001 -4.517 1.980 1.00 87.25 78 GLY A N 1
ATOM 651 C CA . GLY A 1 78 ? 4.358 -3.184 2.491 1.00 87.25 78 GLY A CA 1
ATOM 652 C C . GLY A 1 78 ? 3.614 -2.842 3.793 1.00 87.25 78 GLY A C 1
ATOM 653 O O . GLY A 1 78 ? 2.393 -2.987 3.861 1.00 87.25 78 GLY A O 1
ATOM 654 N N . TYR A 1 79 ? 4.323 -2.379 4.830 1.00 91.75 79 TYR A N 1
ATOM 655 C CA . TYR A 1 79 ? 3.714 -2.086 6.141 1.00 91.75 79 TYR A CA 1
ATOM 656 C C . TYR A 1 79 ? 2.612 -1.016 6.052 1.00 91.75 79 TYR A C 1
ATOM 658 O O . TYR A 1 79 ? 1.623 -1.090 6.775 1.00 91.75 79 TYR A O 1
ATOM 666 N N . GLN A 1 80 ? 2.727 -0.073 5.111 1.00 89.56 80 GLN A N 1
ATOM 667 C CA . GLN A 1 80 ? 1.695 0.929 4.822 1.00 89.56 80 GLN A CA 1
ATOM 668 C C . GLN A 1 80 ? 0.382 0.296 4.339 1.00 89.56 80 GLN A C 1
ATOM 670 O O . GLN A 1 80 ? -0.697 0.733 4.731 1.00 89.56 80 GLN A O 1
ATOM 675 N N . THR A 1 81 ? 0.458 -0.761 3.522 1.00 89.50 81 THR A N 1
ATOM 676 C CA . THR A 1 81 ? -0.725 -1.500 3.061 1.00 89.50 81 THR A CA 1
ATOM 677 C C . THR A 1 81 ? -1.436 -2.157 4.237 1.00 89.50 81 THR A C 1
ATOM 679 O O . THR A 1 81 ? -2.654 -2.063 4.342 1.00 89.50 81 THR A O 1
ATOM 682 N N . LEU A 1 82 ? -0.669 -2.753 5.155 1.00 91.25 82 LEU A N 1
ATOM 683 C CA . LEU A 1 82 ? -1.221 -3.401 6.342 1.00 91.25 82 LEU A CA 1
ATOM 684 C C . LEU A 1 82 ? -1.888 -2.390 7.290 1.00 91.25 82 LEU A C 1
ATOM 686 O O . LEU A 1 82 ? -2.972 -2.663 7.797 1.00 91.25 82 LEU A O 1
ATOM 690 N N . ILE A 1 83 ? -1.286 -1.211 7.478 1.00 92.81 83 ILE A N 1
ATOM 691 C CA . ILE A 1 83 ? -1.892 -0.108 8.243 1.00 92.81 83 ILE A CA 1
ATOM 692 C C . ILE A 1 83 ? -3.232 0.300 7.621 1.00 92.81 83 ILE A C 1
ATOM 694 O O . ILE A 1 83 ? -4.242 0.390 8.316 1.00 92.81 83 ILE A O 1
ATOM 698 N N . ASN A 1 84 ? -3.266 0.498 6.304 1.00 91.81 84 ASN A N 1
ATOM 699 C CA . ASN A 1 84 ? -4.482 0.888 5.597 1.00 91.81 84 ASN A CA 1
ATOM 700 C C . ASN A 1 84 ? -5.596 -0.173 5.702 1.00 91.81 84 ASN A C 1
ATOM 702 O O . ASN A 1 84 ? -6.763 0.175 5.869 1.00 91.81 84 ASN A O 1
ATOM 706 N N . ASP A 1 85 ? -5.261 -1.463 5.652 1.00 91.31 85 ASP A N 1
ATOM 707 C CA . ASP A 1 85 ? -6.244 -2.544 5.805 1.00 91.31 85 ASP A CA 1
ATOM 708 C C . ASP A 1 85 ? -6.859 -2.581 7.215 1.00 91.31 85 ASP A C 1
ATOM 710 O O . ASP A 1 85 ? -8.069 -2.790 7.358 1.00 91.31 85 ASP A O 1
ATOM 714 N N . VAL A 1 86 ? -6.060 -2.308 8.253 1.00 92.38 86 VAL A N 1
ATOM 715 C CA . VAL A 1 86 ? -6.555 -2.171 9.633 1.00 92.38 86 VAL A CA 1
ATOM 716 C C . VAL A 1 86 ? -7.507 -0.981 9.750 1.00 92.38 86 VAL A C 1
ATOM 718 O O . VAL A 1 86 ? -8.626 -1.147 10.236 1.00 92.38 86 VAL A O 1
ATOM 721 N N . LEU A 1 87 ? -7.117 0.191 9.239 1.00 92.31 87 LEU A N 1
ATOM 722 C CA . LEU A 1 87 ? -7.960 1.392 9.265 1.00 92.31 87 LEU A CA 1
ATOM 723 C C . LEU A 1 87 ? -9.287 1.175 8.526 1.00 92.31 87 LEU A C 1
ATOM 725 O O . LEU A 1 87 ? -10.346 1.523 9.040 1.00 92.31 87 LEU A O 1
ATOM 729 N N . ARG A 1 88 ? -9.259 0.531 7.353 1.00 91.62 88 ARG A N 1
ATOM 730 C CA . ARG A 1 88 ? -10.476 0.177 6.601 1.00 91.62 88 ARG A CA 1
ATOM 731 C C . ARG A 1 88 ? -11.409 -0.735 7.381 1.00 91.62 88 ARG A C 1
ATOM 733 O O . ARG A 1 88 ? -12.624 -0.587 7.281 1.00 91.62 88 ARG A O 1
ATOM 740 N N . THR A 1 89 ? -10.851 -1.708 8.093 1.00 93.00 89 THR A N 1
ATOM 741 C CA . THR A 1 89 ? -11.636 -2.657 8.889 1.00 93.00 89 THR A CA 1
ATOM 742 C C . THR A 1 89 ? -12.300 -1.939 10.060 1.00 93.00 89 THR A C 1
ATOM 744 O O . THR A 1 89 ? -13.499 -2.098 10.264 1.00 93.00 89 THR A O 1
ATOM 747 N N . TYR A 1 90 ? -11.554 -1.075 10.754 1.00 94.44 90 TYR A N 1
ATOM 748 C CA . TYR A 1 90 ? -12.083 -0.246 11.837 1.00 94.44 90 TYR A CA 1
ATOM 749 C C . TYR A 1 90 ? -13.225 0.664 11.365 1.00 94.44 90 TYR A C 1
ATOM 751 O O . TYR A 1 90 ? -14.315 0.630 11.930 1.00 94.44 90 TYR A O 1
ATOM 759 N N . VAL A 1 91 ? -13.005 1.421 10.283 1.00 94.00 91 VAL A N 1
ATOM 760 C CA . VAL A 1 91 ? -14.013 2.337 9.724 1.00 94.00 91 VAL A CA 1
ATOM 761 C C . VAL A 1 91 ? -15.275 1.585 9.305 1.00 94.00 91 VAL A C 1
ATOM 763 O O . VAL A 1 91 ? -16.377 2.034 9.596 1.00 94.00 91 VAL A O 1
ATOM 766 N N . ARG A 1 92 ? -15.134 0.423 8.656 1.00 92.06 92 ARG A N 1
ATOM 767 C CA . ARG A 1 92 ? -16.277 -0.392 8.226 1.00 92.06 92 ARG A CA 1
ATOM 768 C C . ARG A 1 92 ? -17.139 -0.839 9.402 1.00 92.06 92 ARG A C 1
ATOM 770 O O . ARG A 1 92 ? -18.346 -0.646 9.352 1.00 92.06 92 ARG A O 1
ATOM 777 N N . HIS A 1 93 ? -16.515 -1.381 10.447 1.00 92.62 93 HIS A N 1
ATOM 778 C CA . HIS A 1 93 ? -17.236 -1.793 11.649 1.00 92.62 93 HIS A CA 1
ATOM 779 C C . HIS A 1 93 ? -17.951 -0.619 12.324 1.00 92.62 93 HIS A C 1
ATOM 781 O O . HIS A 1 93 ? -19.062 -0.793 12.811 1.00 92.62 93 HIS A O 1
ATOM 787 N N . HIS A 1 94 ? -17.350 0.575 12.318 1.00 93.19 94 HIS A N 1
ATOM 788 C CA . HIS A 1 94 ? -17.983 1.762 12.892 1.00 93.19 94 HIS A CA 1
ATOM 789 C C . HIS A 1 94 ? -19.199 2.222 12.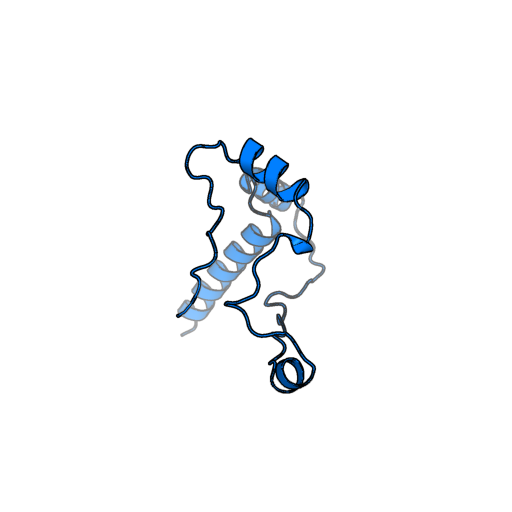077 1.00 93.19 94 HIS A C 1
ATOM 791 O O . HIS A 1 94 ? -20.271 2.429 12.636 1.00 93.19 94 HIS A O 1
ATOM 797 N N . ILE A 1 95 ? -19.074 2.282 10.747 1.00 90.94 95 ILE A N 1
ATOM 798 C CA . ILE A 1 95 ? -20.185 2.647 9.852 1.00 90.94 95 ILE A CA 1
ATOM 799 C C . ILE A 1 95 ? -21.345 1.650 9.967 1.00 90.94 95 ILE A C 1
ATOM 801 O O . ILE A 1 95 ? -22.505 2.041 9.889 1.00 90.94 95 ILE A O 1
ATOM 805 N N . GLU A 1 96 ? -21.050 0.359 10.130 1.00 80.56 96 GLU A N 1
ATOM 806 C CA . GLU A 1 96 ? -22.070 -0.675 10.337 1.00 80.56 96 GLU A CA 1
ATOM 807 C C . GLU A 1 96 ? -22.778 -0.538 11.690 1.00 80.56 96 GLU A C 1
ATOM 809 O O . GLU A 1 96 ? -23.953 -0.871 11.776 1.00 80.56 96 GLU A O 1
ATOM 814 N N . SER A 1 97 ? -22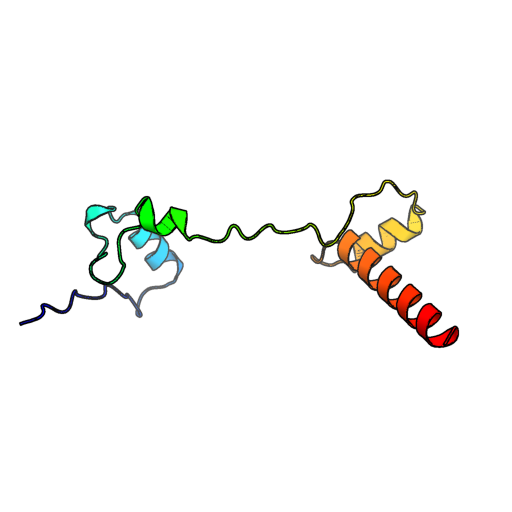.098 -0.032 12.724 1.00 76.44 97 SER A N 1
ATOM 815 C CA . SER A 1 97 ? -22.696 0.195 14.048 1.00 76.44 97 SER A CA 1
ATOM 816 C C . SER A 1 97 ? -23.532 1.474 14.158 1.00 76.44 97 SER A C 1
ATOM 818 O O . SER A 1 97 ? -24.339 1.596 15.074 1.00 76.44 97 SER A O 1
ATOM 820 N N . GLU A 1 98 ? -23.338 2.423 13.241 1.00 69.75 98 GLU A N 1
ATOM 821 C CA . GLU A 1 98 ? -24.073 3.696 13.176 1.00 69.75 98 GLU A CA 1
ATOM 822 C C . GLU A 1 98 ? -25.295 3.643 12.237 1.00 69.75 98 GLU A C 1
ATOM 824 O O . GLU A 1 98 ? -25.968 4.657 12.037 1.00 69.75 98 GLU A O 1
ATOM 829 N N . ARG A 1 99 ? -25.574 2.478 11.641 1.00 57.31 99 ARG A N 1
ATOM 830 C CA . ARG A 1 99 ? -26.745 2.209 10.795 1.00 57.31 99 ARG A CA 1
ATOM 831 C C . ARG A 1 99 ? -27.830 1.467 11.559 1.00 57.31 99 ARG A C 1
ATOM 833 O O . ARG A 1 99 ? -29.009 1.752 11.255 1.00 57.31 99 ARG A O 1
#

Radius of gyration: 25.26 Å; chains: 1; bounding box: 47×41×68 Å

Organism: NCBI:txid1427578

Sequence (99 aa):
MSETGERKFFPDMSLDERQKKFLAMSDEESDYSDIPPLDDEFFKNARPVKRTPRTEQIGIRIDTEVIEWFKRRARGRGYQTLINDVLRTYVRHHIESER

InterPro domains:
  IPR025528 BrnA antitoxin of type II toxin-antitoxin system [PF14384] (34-91)